Protein AF-A0A2T5JQG1-F1 (afdb_monomer)

Structure (mmCIF, N/CA/C/O backbone):
data_AF-A0A2T5JQG1-F1
#
_entry.id   AF-A0A2T5JQG1-F1
#
loop_
_atom_site.group_PDB
_atom_site.id
_atom_site.type_symbol
_atom_site.label_atom_id
_atom_site.label_alt_id
_atom_site.label_comp_id
_atom_site.label_asym_id
_atom_site.label_entity_id
_atom_site.label_seq_id
_atom_site.pdbx_PDB_ins_code
_atom_site.Cartn_x
_atom_site.Cartn_y
_atom_site.Cartn_z
_atom_site.occupancy
_atom_site.B_iso_or_equiv
_atom_site.auth_seq_id
_atom_site.auth_comp_id
_atom_site.auth_asym_id
_atom_site.auth_atom_id
_atom_site.pdbx_PDB_model_num
ATOM 1 N N . MET A 1 1 ? -6.720 -1.766 20.770 1.00 71.69 1 MET A N 1
ATOM 2 C CA . MET A 1 1 ? -5.680 -1.932 19.728 1.00 71.69 1 MET A CA 1
ATOM 3 C C . MET A 1 1 ? -5.405 -0.564 19.120 1.00 71.69 1 MET A C 1
ATOM 5 O O . MET A 1 1 ? -6.357 0.075 18.693 1.00 71.69 1 MET A O 1
ATOM 9 N N . LYS A 1 2 ? -4.163 -0.066 19.141 1.00 86.38 2 LYS A N 1
ATOM 10 C CA . LYS A 1 2 ? -3.824 1.215 18.496 1.00 86.38 2 LYS A CA 1
ATOM 11 C C . LYS A 1 2 ? -3.541 0.941 17.017 1.00 86.38 2 LYS A C 1
ATOM 13 O O . LYS A 1 2 ? -2.663 0.134 16.724 1.00 86.38 2 LYS A O 1
ATOM 18 N N . LYS A 1 3 ? -4.301 1.552 16.101 1.00 90.12 3 LYS A N 1
ATOM 19 C CA . LYS A 1 3 ? -4.022 1.457 14.658 1.00 90.12 3 LYS A CA 1
ATOM 20 C C . LYS A 1 3 ? -2.713 2.197 14.351 1.00 90.12 3 LYS A C 1
ATOM 22 O O . LYS A 1 3 ? -2.460 3.251 14.931 1.00 90.12 3 LYS A O 1
ATOM 27 N N . ARG A 1 4 ? -1.880 1.627 13.472 1.00 92.00 4 ARG A N 1
ATOM 28 C CA . ARG A 1 4 ? -0.594 2.217 13.053 1.00 92.00 4 ARG A CA 1
ATOM 29 C C . ARG A 1 4 ? -0.786 3.432 12.137 1.00 92.00 4 ARG A C 1
ATOM 31 O O . ARG A 1 4 ? 0.001 4.366 12.219 1.00 92.00 4 ARG A O 1
ATOM 38 N N . PHE A 1 5 ? -1.843 3.411 11.328 1.00 94.69 5 PHE A N 1
ATOM 39 C CA . PHE A 1 5 ? -2.228 4.473 10.399 1.00 94.69 5 PHE A CA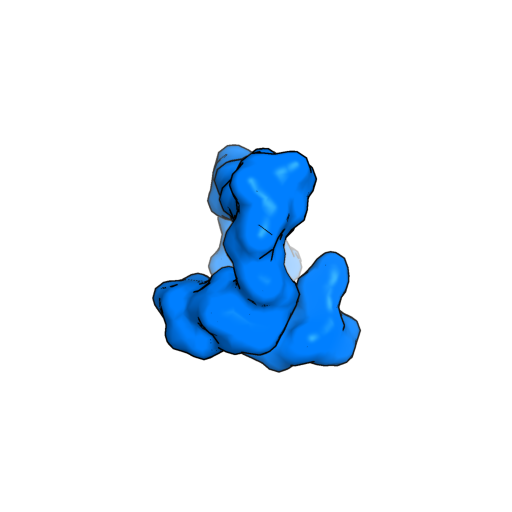 1
ATOM 40 C C . PHE A 1 5 ? -3.691 4.865 10.625 1.00 94.69 5 PHE A C 1
ATOM 42 O O . PHE A 1 5 ? -4.507 4.018 11.014 1.00 94.69 5 PHE A O 1
ATOM 49 N N . SER A 1 6 ? -4.016 6.139 10.406 1.00 96.31 6 SER A N 1
ATOM 50 C CA . SER A 1 6 ? -5.401 6.607 10.344 1.00 96.31 6 SER A CA 1
ATOM 51 C C . SER A 1 6 ? -6.059 6.203 9.023 1.00 96.31 6 SER A C 1
ATOM 53 O O . SER A 1 6 ? -5.388 5.814 8.066 1.00 96.31 6 SER A O 1
ATOM 55 N N . GLU A 1 7 ? -7.386 6.289 8.965 1.00 96.19 7 GLU A N 1
ATOM 56 C CA . GLU A 1 7 ? -8.126 6.004 7.734 1.00 96.19 7 GLU A CA 1
ATOM 57 C C . GLU A 1 7 ? -7.789 7.018 6.634 1.00 96.19 7 GLU A C 1
ATOM 59 O O . GLU A 1 7 ? -7.609 6.630 5.481 1.00 96.19 7 GLU A O 1
ATOM 64 N N . GLU A 1 8 ? -7.578 8.293 6.988 1.00 97.56 8 GLU A N 1
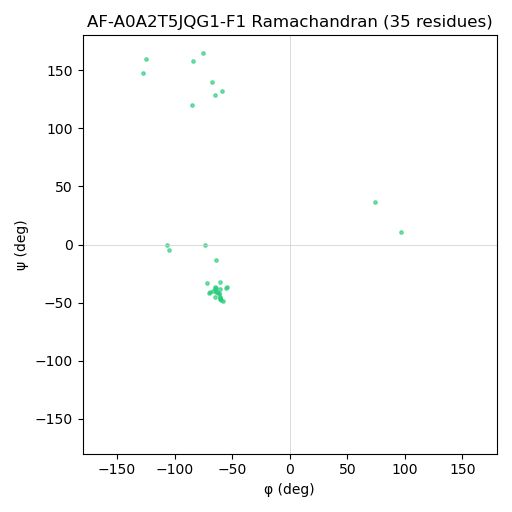ATOM 65 C CA . GLU A 1 8 ? -7.159 9.307 6.017 1.00 97.56 8 GLU A CA 1
ATOM 66 C C . GLU A 1 8 ? -5.773 9.009 5.432 1.00 97.56 8 GLU A C 1
ATOM 68 O O . GLU A 1 8 ? -5.560 9.217 4.238 1.00 97.56 8 GLU A O 1
ATOM 73 N N . GLN A 1 9 ? -4.841 8.491 6.243 1.00 96.69 9 GLN A N 1
ATOM 74 C CA . GLN A 1 9 ? -3.513 8.090 5.766 1.0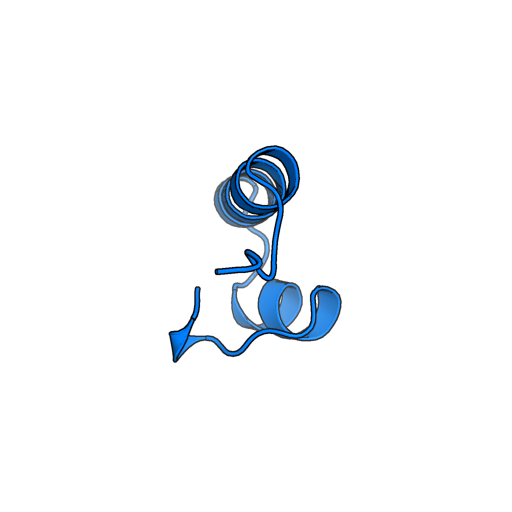0 96.69 9 GLN A CA 1
ATOM 75 C C . GLN A 1 9 ? -3.605 6.922 4.782 1.00 96.69 9 GLN A C 1
ATOM 77 O O . GLN A 1 9 ? -2.996 6.980 3.719 1.00 96.69 9 GLN A O 1
ATOM 82 N N . ILE A 1 10 ? -4.413 5.903 5.095 1.00 96.31 10 ILE A N 1
ATOM 83 C CA . ILE A 1 10 ? -4.627 4.747 4.212 1.00 96.31 10 ILE A CA 1
ATOM 84 C C . ILE A 1 10 ? -5.227 5.198 2.875 1.00 96.31 10 ILE A C 1
ATOM 86 O O . ILE A 1 10 ? -4.721 4.828 1.819 1.00 96.31 10 ILE A O 1
ATOM 90 N N . ILE A 1 11 ? -6.255 6.053 2.905 1.00 97.44 11 ILE A N 1
ATOM 91 C CA . ILE A 1 11 ? -6.855 6.618 1.687 1.00 97.44 11 ILE A CA 1
ATOM 92 C C . ILE A 1 11 ? -5.819 7.426 0.889 1.00 97.44 11 ILE A C 1
ATOM 94 O O . ILE A 1 11 ? -5.812 7.369 -0.340 1.00 97.44 11 ILE A O 1
ATOM 98 N N . GLY A 1 12 ? -4.940 8.171 1.564 1.00 97.62 12 GLY A N 1
ATOM 99 C CA . GLY A 1 12 ? -3.839 8.900 0.932 1.00 97.62 12 GLY A CA 1
ATOM 100 C C . GLY A 1 12 ? -2.875 7.979 0.183 1.00 97.62 12 GLY A C 1
ATOM 101 O O . GLY A 1 12 ? -2.587 8.233 -0.985 1.00 97.62 12 GLY A O 1
ATOM 1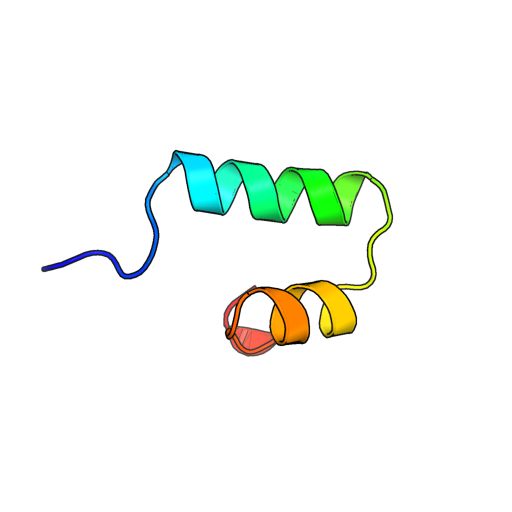02 N N . PHE A 1 13 ? -2.447 6.882 0.814 1.00 96.31 13 PHE A N 1
ATOM 103 C CA . PHE A 1 13 ? -1.539 5.907 0.202 1.00 96.31 13 PHE A CA 1
ATOM 104 C C . PHE A 1 13 ? -2.141 5.283 -1.062 1.00 96.31 13 PHE A C 1
ATOM 106 O O . PHE A 1 13 ? -1.473 5.231 -2.092 1.00 96.31 13 PHE A O 1
ATOM 113 N N . LEU A 1 14 ? -3.418 4.885 -1.008 1.00 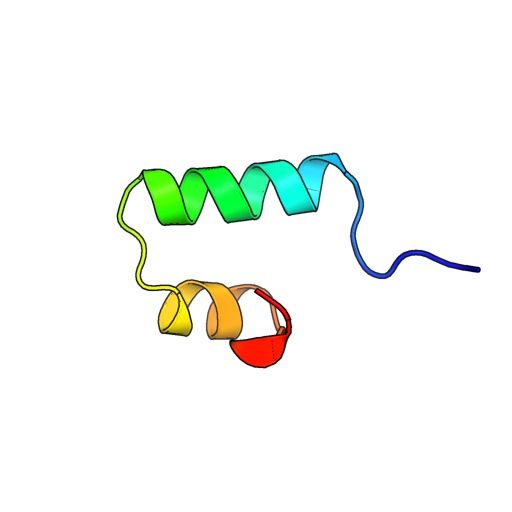96.44 14 LEU A N 1
ATOM 114 C CA . LEU A 1 14 ? -4.124 4.314 -2.159 1.00 96.44 14 LEU A CA 1
ATOM 115 C C . LEU A 1 14 ? -4.207 5.306 -3.327 1.00 96.44 14 LEU A C 1
ATOM 117 O O . LEU A 1 14 ? -3.935 4.941 -4.465 1.00 96.44 14 LEU A O 1
ATOM 121 N N . LYS A 1 15 ? -4.498 6.585 -3.052 1.00 97.94 15 LYS A N 1
ATOM 122 C CA . LYS A 1 15 ? -4.539 7.628 -4.090 1.00 97.94 15 LYS A CA 1
ATOM 123 C C . LYS A 1 15 ? -3.180 7.884 -4.739 1.00 97.94 15 LYS A C 1
ATOM 125 O O . LYS A 1 15 ? -3.134 8.152 -5.935 1.00 97.94 15 LYS A O 1
ATOM 130 N N . GLU A 1 16 ? -2.089 7.849 -3.973 1.00 97.00 16 GLU A N 1
ATOM 131 C CA . GLU A 1 16 ? -0.739 8.024 -4.528 1.00 97.00 16 GLU A CA 1
ATOM 132 C C . GLU A 1 16 ? -0.384 6.886 -5.494 1.00 97.00 16 GLU A C 1
ATOM 134 O O . GLU A 1 16 ? 0.157 7.141 -6.571 1.00 97.00 16 GLU A O 1
ATOM 139 N N . ALA A 1 17 ? -0.740 5.647 -5.155 1.00 96.50 17 ALA A N 1
ATOM 140 C CA . ALA A 1 17 ? -0.536 4.510 -6.044 1.00 96.50 17 ALA A CA 1
ATOM 141 C C . ALA A 1 17 ? -1.455 4.533 -7.272 1.00 96.50 17 ALA A C 1
ATOM 143 O O . ALA A 1 17 ? -0.980 4.290 -8.379 1.00 96.50 17 ALA A O 1
ATOM 144 N N . ASP A 1 18 ? -2.734 4.893 -7.109 1.00 97.56 18 ASP A N 1
ATOM 145 C CA . ASP A 1 18 ? -3.670 5.077 -8.229 1.00 97.56 18 ASP A CA 1
ATOM 146 C C . ASP A 1 18 ? -3.201 6.184 -9.188 1.00 97.56 18 ASP A C 1
ATOM 148 O O . ASP A 1 18 ? -3.410 6.101 -10.398 1.00 97.56 18 ASP A O 1
ATOM 152 N N . ALA A 1 19 ? -2.516 7.209 -8.669 1.00 97.88 19 ALA A N 1
ATOM 153 C CA . ALA A 1 19 ? -1.873 8.251 -9.468 1.00 97.88 19 ALA A CA 1
ATOM 154 C C . ALA A 1 19 ? -0.592 7.779 -10.189 1.00 97.88 19 ALA A C 1
ATOM 156 O O . ALA A 1 19 ? 0.028 8.561 -10.911 1.00 97.88 19 ALA A O 1
ATOM 157 N N . GLY A 1 20 ? -0.196 6.515 -10.014 1.00 96.94 20 GLY A N 1
ATOM 158 C CA . GLY A 1 20 ? 0.931 5.886 -10.696 1.00 96.94 20 GLY A CA 1
ATOM 159 C C . GLY A 1 20 ? 2.240 5.879 -9.907 1.00 96.94 20 GLY A C 1
ATOM 160 O O . GLY A 1 20 ? 3.273 5.543 -10.486 1.00 96.94 20 GLY A O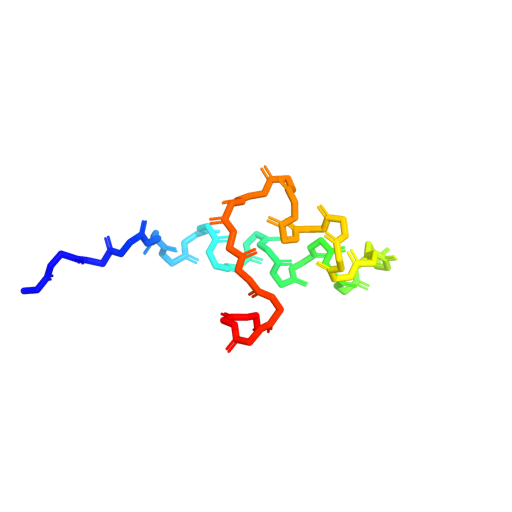 1
ATOM 161 N N . MET A 1 21 ? 2.237 6.231 -8.614 1.00 96.75 21 MET A N 1
ATOM 162 C CA . MET A 1 21 ? 3.437 6.080 -7.787 1.00 96.75 21 MET A CA 1
ATOM 163 C C . MET A 1 21 ? 3.793 4.590 -7.651 1.00 96.75 21 MET A C 1
ATOM 165 O O . MET A 1 21 ? 2.941 3.796 -7.241 1.00 96.75 21 MET A O 1
ATOM 169 N N . PRO A 1 22 ? 5.044 4.182 -7.931 1.00 96.75 22 PRO A N 1
ATOM 170 C CA . PRO A 1 22 ? 5.476 2.813 -7.690 1.00 96.75 22 PRO A CA 1
ATOM 171 C C . PRO A 1 22 ? 5.328 2.435 -6.211 1.00 96.75 22 PRO A C 1
ATOM 173 O O . PRO A 1 22 ? 5.806 3.148 -5.329 1.00 96.75 22 PRO A O 1
ATOM 176 N N . VAL A 1 23 ? 4.735 1.271 -5.934 1.00 94.81 23 VAL A N 1
ATOM 177 C CA . VAL A 1 23 ? 4.495 0.780 -4.561 1.00 94.81 23 VAL A CA 1
ATOM 178 C C . VAL A 1 23 ? 5.777 0.743 -3.728 1.00 94.81 23 VAL A C 1
ATOM 180 O O . VAL A 1 23 ? 5.751 1.080 -2.550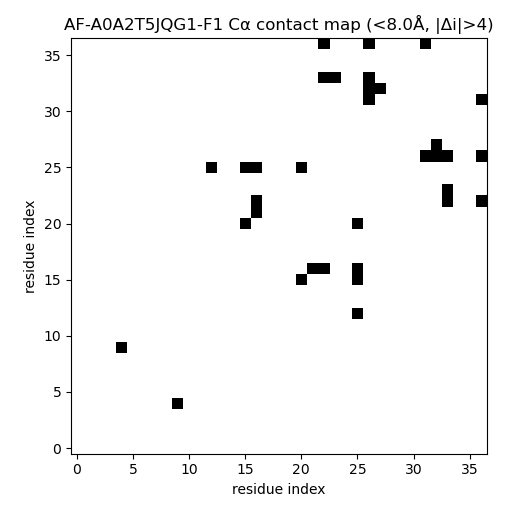 1.00 94.81 23 VAL A O 1
ATOM 183 N N . VAL A 1 24 ? 6.915 0.401 -4.336 1.00 95.94 24 VAL A N 1
ATOM 184 C CA . VAL A 1 24 ? 8.224 0.386 -3.661 1.00 95.94 24 VAL A CA 1
ATOM 185 C C . VAL A 1 24 ? 8.614 1.778 -3.152 1.00 95.94 24 VAL A C 1
ATOM 187 O O . VAL A 1 24 ? 9.083 1.913 -2.023 1.00 95.94 24 VAL A O 1
ATOM 190 N N . GLU A 1 25 ? 8.384 2.825 -3.946 1.00 96.31 25 GLU A N 1
ATOM 191 C CA . GLU A 1 25 ? 8.660 4.204 -3.531 1.00 96.31 25 GLU A CA 1
ATOM 192 C C . GLU A 1 25 ? 7.689 4.661 -2.443 1.00 96.31 25 GLU A C 1
ATOM 194 O O . GLU A 1 25 ? 8.108 5.274 -1.461 1.00 96.31 25 GLU A O 1
ATOM 199 N N . LEU A 1 26 ? 6.411 4.298 -2.571 1.00 96.81 26 LEU A N 1
ATOM 200 C CA . LEU A 1 26 ? 5.384 4.583 -1.574 1.00 96.81 26 LEU A CA 1
ATOM 201 C C . LEU A 1 26 ? 5.717 3.935 -0.217 1.00 96.81 26 LEU A C 1
ATOM 203 O O . LEU A 1 26 ? 5.676 4.599 0.820 1.00 96.81 26 LEU A O 1
ATOM 207 N N . CYS A 1 27 ? 6.121 2.662 -0.235 1.00 95.62 27 CYS A N 1
ATOM 208 C CA . CYS A 1 27 ? 6.581 1.892 0.921 1.00 95.62 27 CYS A CA 1
ATOM 209 C C . CYS A 1 27 ? 7.788 2.553 1.603 1.00 95.62 27 CYS A C 1
ATOM 211 O O . CYS A 1 27 ? 7.784 2.763 2.819 1.00 95.62 27 CYS A O 1
ATOM 213 N N . HIS A 1 28 ? 8.803 2.941 0.822 1.00 96.31 28 HIS A N 1
ATOM 214 C CA . HIS A 1 28 ? 9.983 3.644 1.332 1.00 96.31 28 HIS A CA 1
ATOM 215 C C . HIS A 1 28 ? 9.637 5.009 1.935 1.00 96.31 28 HIS A C 1
ATOM 217 O O . HIS A 1 28 ? 10.169 5.368 2.985 1.00 96.31 28 HIS A O 1
ATOM 223 N N . LYS A 1 29 ? 8.731 5.759 1.299 1.00 95.88 29 LYS A N 1
ATOM 224 C CA . LYS A 1 29 ? 8.306 7.093 1.736 1.00 95.88 29 LYS A CA 1
ATOM 225 C C . LYS A 1 29 ? 7.537 7.061 3.058 1.00 95.88 29 LYS A C 1
ATOM 227 O O . LYS A 1 29 ? 7.744 7.930 3.902 1.00 95.88 29 LYS A O 1
ATOM 232 N N . HIS A 1 30 ? 6.666 6.070 3.242 1.00 95.31 30 HIS A N 1
ATOM 233 C CA . HIS A 1 30 ? 5.734 6.002 4.376 1.00 95.31 30 HIS A CA 1
ATOM 234 C C . HIS A 1 30 ? 6.107 4.954 5.437 1.00 95.31 30 HIS A C 1
ATOM 236 O O . HIS A 1 30 ? 5.440 4.841 6.468 1.00 95.31 30 HIS A O 1
ATOM 242 N N . GLY A 1 31 ? 7.199 4.213 5.232 1.00 94.06 31 GLY A N 1
ATOM 243 C CA . GLY A 1 31 ? 7.785 3.324 6.236 1.00 94.06 31 GLY A CA 1
ATOM 244 C C . GLY A 1 31 ? 6.993 2.036 6.474 1.00 94.06 31 GLY A C 1
ATOM 245 O O . GLY A 1 31 ? 6.899 1.561 7.614 1.00 94.06 31 GLY A O 1
ATOM 246 N N . PHE A 1 32 ? 6.416 1.465 5.417 1.00 94.56 32 PHE A N 1
ATOM 247 C CA . PHE A 1 32 ? 5.794 0.140 5.433 1.00 94.56 32 PHE A CA 1
ATOM 248 C C . PHE A 1 32 ? 6.397 -0.758 4.349 1.00 94.56 32 PHE A C 1
ATOM 250 O O . PHE A 1 32 ? 7.058 -0.277 3.438 1.00 94.56 32 PHE A O 1
ATOM 257 N N . SER A 1 33 ? 6.249 -2.072 4.499 1.00 91.56 33 SER A N 1
ATOM 258 C CA . SER A 1 33 ? 6.715 -3.053 3.512 1.00 91.56 33 SER A CA 1
ATOM 259 C C . SER A 1 33 ? 5.685 -3.248 2.405 1.00 91.56 33 SER A C 1
ATOM 261 O O . SER A 1 33 ? 4.494 -3.081 2.663 1.00 91.56 33 SER A O 1
ATOM 263 N N . ASP A 1 34 ? 6.116 -3.730 1.240 1.00 87.88 34 ASP A N 1
ATOM 264 C CA . ASP A 1 34 ? 5.223 -4.135 0.146 1.00 87.88 34 ASP A CA 1
ATOM 265 C C . ASP A 1 34 ? 4.192 -5.177 0.608 1.00 87.88 34 ASP A C 1
ATOM 267 O O . ASP A 1 34 ? 3.023 -5.070 0.280 1.00 87.88 34 ASP A O 1
ATOM 271 N N . ALA A 1 35 ? 4.587 -6.108 1.482 1.00 89.50 35 ALA A N 1
ATOM 272 C CA . ALA A 1 35 ? 3.680 -7.100 2.060 1.00 89.50 35 ALA A CA 1
ATOM 273 C C . ALA A 1 35 ? 2.566 -6.500 2.947 1.00 89.50 35 ALA A C 1
ATOM 275 O O . ALA A 1 35 ? 1.653 -7.212 3.356 1.00 89.50 35 ALA A O 1
ATOM 276 N N . 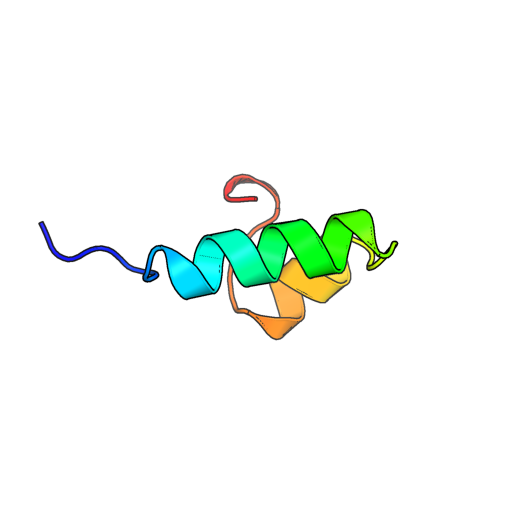SER 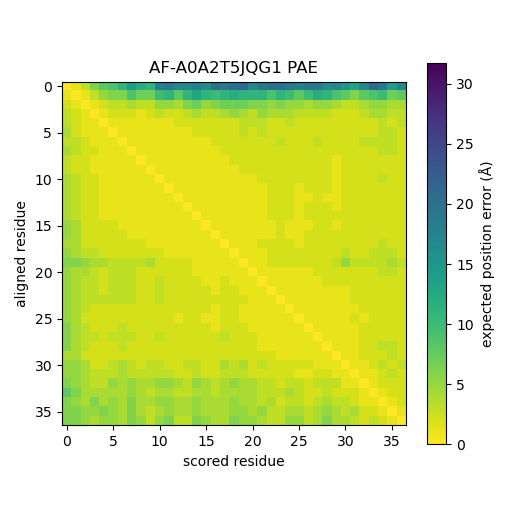A 1 36 ? 2.684 -5.224 3.332 1.00 84.25 36 SER A N 1
ATOM 277 C CA . SER A 1 36 ? 1.678 -4.483 4.108 1.00 84.25 36 SER A CA 1
ATOM 278 C C . SER A 1 36 ? 0.887 -3.480 3.267 1.00 84.25 36 SER A C 1
ATOM 280 O O . SER A 1 36 ? 0.000 -2.832 3.826 1.00 84.25 36 SER A O 1
ATOM 282 N N . TYR A 1 37 ? 1.244 -3.317 1.993 1.00 82.81 37 TYR A N 1
ATOM 283 C CA . TYR A 1 37 ? 0.538 -2.486 1.029 1.00 82.81 37 TYR A CA 1
ATOM 284 C C . TYR A 1 37 ? -0.609 -3.281 0.400 1.00 82.81 37 TYR A C 1
ATOM 286 O O . TYR A 1 37 ? -1.750 -2.771 0.431 1.00 82.81 37 TYR A O 1
#

pLDDT: mean 93.91, std 5.31, range [71.69, 97.94]

Nearest PDB structures (foldseek):
  8hnp-assembly1_B  TM=7.100E-01  e=2.986E+00  Thermococcus onnurineus NA1

Radius of gyration: 9.88 Å; Cα contacts (8 Å, |Δi|>4): 17; chains: 1; bounding box: 18×16×30 Å

Mean predicted aligned error: 2.71 Å

Solvent-accessible surface area (backbone atoms only — not comparable to full-atom values): 2427 Å² total; per-residue (Å²): 135,86,73,93,64,55,72,70,54,53,55,50,54,53,51,45,42,75,73,65,47,56,64,69,58,52,22,68,74,73,74,51,53,73,95,74,109

Sequence (37 aa):
MKKRFSEEQIIGFLKEADAGMPVVELCHKHGFSDASY

Foldseek 3Di:
DDDPDDPVVVVVLVVCVVVPPPVVVSCVVVVHDPVVD

Secondary structure (DSSP, 8-state):
---SS-HHHHHHHHHHHHTT--HHHHHHHHT--GGG-